Protein AF-A0A2L2YXJ9-F1 (afdb_monomer_lite)

pLDDT: mean 89.82, std 9.47, range [48.88, 97.81]

Radius of gyration: 16.14 Å; chains: 1; bounding box: 32×35×39 Å

InterPro domains:
  IPR055470 Domain of unknown function DUF7042 [PF23069] (14-81)

Organism: Parasteatoda tepidariorum (NCBI:txid114398)

Foldseek 3Di:
DDDDDDDDDDPPFDFDFDPDDDWDWDWDDPPQDIQVPPTWIWDADPPRQKIKTFFDARPPGPPGDTDIDIDGHRDDDDPDD

Secondary structure (DSSP, 8-state):
-PPPPP----TTPPP---S--S-EEEEEESSS-EEEEEEEEEEE-SSTTEEEEEE---TTSTT---EEEEEE---------

Structure (mmCIF, N/CA/C/O backbone):
data_AF-A0A2L2YXJ9-F1
#
_entry.id   AF-A0A2L2YXJ9-F1
#
loop_
_atom_site.group_PDB
_atom_site.id
_atom_site.type_symbol
_atom_site.label_atom_id
_atom_site.label_alt_id
_atom_site.label_comp_id
_atom_site.label_asym_id
_atom_site.label_entity_id
_atom_site.label_seq_id
_atom_site.pdbx_PDB_ins_code
_atom_site.Cartn_x
_atom_site.Cartn_y
_atom_site.Cartn_z
_atom_site.occupancy
_atom_site.B_iso_or_equiv
_atom_site.auth_seq_id
_atom_site.auth_comp_id
_atom_site.auth_asym_id
_atom_site.auth_atom_id
_atom_site.pdbx_PDB_model_num
ATOM 1 N N . ALA A 1 1 ? 7.966 26.216 20.867 1.00 57.44 1 ALA A N 1
ATOM 2 C CA . ALA A 1 1 ? 8.578 24.887 20.708 1.00 57.44 1 ALA A CA 1
ATOM 3 C C . ALA A 1 1 ? 7.433 23.903 20.608 1.00 57.44 1 ALA A C 1
ATOM 5 O O . ALA A 1 1 ? 6.558 23.966 21.467 1.00 57.44 1 ALA A O 1
ATOM 6 N N . ASP A 1 2 ? 7.406 23.091 19.557 1.00 74.19 2 ASP A N 1
ATOM 7 C CA . ASP A 1 2 ? 6.328 22.126 19.337 1.00 74.19 2 ASP A CA 1
ATOM 8 C C . ASP A 1 2 ? 6.464 20.955 20.314 1.00 74.19 2 ASP A C 1
ATOM 10 O O . ASP A 1 2 ? 7.573 20.573 20.700 1.00 74.19 2 ASP A O 1
ATOM 14 N N . ALA A 1 3 ? 5.330 20.424 20.767 1.00 77.75 3 ALA A N 1
ATOM 15 C CA . ALA A 1 3 ? 5.308 19.289 21.680 1.00 77.75 3 ALA A CA 1
ATOM 16 C C . ALA A 1 3 ? 5.680 17.991 20.935 1.00 77.75 3 ALA A C 1
ATOM 18 O O . ALA A 1 3 ? 5.301 17.827 19.773 1.00 77.75 3 ALA A O 1
ATOM 19 N N . PRO A 1 4 ? 6.392 17.045 21.577 1.00 79.00 4 PRO A N 1
ATOM 20 C CA . PRO A 1 4 ? 6.674 15.751 20.967 1.00 79.00 4 PRO A CA 1
ATOM 21 C C . PRO A 1 4 ? 5.370 14.977 20.721 1.00 79.00 4 PRO A C 1
ATOM 23 O O . PRO A 1 4 ? 4.581 14.766 21.644 1.00 79.00 4 PRO A O 1
ATOM 26 N N . LEU A 1 5 ? 5.160 14.530 19.479 1.00 76.75 5 LEU A N 1
ATOM 27 C CA . LEU A 1 5 ? 4.045 13.660 19.112 1.00 76.75 5 LEU A CA 1
ATOM 28 C C . LEU A 1 5 ? 4.437 12.199 19.348 1.00 76.75 5 LEU A C 1
ATOM 30 O O . LEU A 1 5 ? 5.401 11.699 18.766 1.00 76.75 5 LEU A O 1
ATOM 34 N N . TYR A 1 6 ? 3.665 11.498 20.173 1.00 76.19 6 TYR A N 1
ATOM 35 C CA . TYR A 1 6 ? 3.827 10.063 20.384 1.00 76.19 6 TYR A CA 1
ATOM 36 C C . TYR A 1 6 ? 2.786 9.301 19.565 1.00 76.19 6 TYR A C 1
ATOM 38 O O . TYR A 1 6 ? 1.585 9.472 19.764 1.00 76.19 6 TYR A O 1
ATOM 46 N N . SER A 1 7 ? 3.248 8.437 18.659 1.00 75.62 7 SER A N 1
ATOM 47 C CA . SER A 1 7 ? 2.384 7.504 17.929 1.00 75.62 7 SER A CA 1
ATOM 48 C C . SER A 1 7 ? 2.257 6.212 18.730 1.00 75.62 7 SER A C 1
ATOM 50 O O . SER A 1 7 ? 3.245 5.505 18.925 1.00 75.62 7 SER A O 1
ATOM 52 N N . LEU A 1 8 ? 1.056 5.915 19.226 1.00 79.25 8 LEU A N 1
ATOM 53 C CA . LEU A 1 8 ? 0.777 4.703 19.994 1.00 79.25 8 LEU A CA 1
ATOM 54 C C . LEU A 1 8 ? 0.008 3.704 19.132 1.00 79.25 8 LEU A C 1
ATOM 56 O O . LEU A 1 8 ? -1.043 4.026 18.582 1.00 79.25 8 LEU A O 1
ATOM 60 N N . PHE A 1 9 ? 0.509 2.473 19.068 1.00 80.00 9 PHE A N 1
ATOM 61 C CA . PHE A 1 9 ? -0.149 1.364 18.386 1.00 80.00 9 PHE A CA 1
ATOM 62 C C . PHE A 1 9 ? -0.665 0.373 19.422 1.00 80.00 9 PHE A C 1
ATOM 64 O O . PHE A 1 9 ? 0.046 -0.002 20.356 1.00 80.00 9 PHE A O 1
ATOM 71 N N . ARG A 1 10 ? -1.914 -0.063 19.267 1.00 84.19 10 ARG A N 1
ATOM 72 C CA . ARG A 1 10 ? -2.480 -1.099 20.126 1.00 84.19 10 ARG A CA 1
ATOM 73 C C . ARG A 1 10 ? -1.925 -2.454 19.693 1.00 84.19 10 ARG A C 1
ATOM 75 O O . ARG A 1 10 ? -2.174 -2.875 18.566 1.00 84.19 10 ARG A O 1
ATOM 82 N N . MET A 1 11 ? -1.209 -3.137 20.589 1.00 85.62 11 MET A N 1
ATOM 83 C CA . MET A 1 11 ? -0.865 -4.544 20.363 1.00 85.62 11 MET A CA 1
ATOM 84 C C . MET A 1 11 ? -2.145 -5.374 20.250 1.00 85.62 11 MET A C 1
ATOM 86 O O . MET A 1 11 ? -3.107 -5.133 20.986 1.00 85.62 11 MET A O 1
ATOM 90 N N . ASP A 1 12 ? -2.153 -6.301 19.293 1.00 87.31 12 ASP A N 1
ATOM 91 C CA . ASP A 1 12 ? -3.282 -7.189 18.997 1.00 87.31 12 ASP A CA 1
ATOM 92 C C . ASP A 1 12 ? -4.599 -6.438 18.736 1.00 87.31 12 ASP A C 1
ATOM 94 O O . ASP A 1 12 ? -5.685 -6.834 19.172 1.00 87.31 12 ASP A O 1
ATOM 98 N N . ALA A 1 13 ? -4.508 -5.299 18.041 1.00 90.06 13 ALA A N 1
ATOM 99 C CA . ALA A 1 13 ? -5.680 -4.569 17.585 1.00 90.06 13 ALA A CA 1
ATOM 100 C C . ALA A 1 13 ? -6.581 -5.476 16.733 1.00 90.06 13 ALA A C 1
ATOM 102 O O . ALA A 1 13 ? -6.116 -6.203 15.855 1.00 90.06 13 ALA A O 1
ATOM 103 N N . LYS A 1 14 ? -7.892 -5.417 16.984 1.00 93.75 14 LYS A N 1
ATOM 104 C CA . LYS A 1 14 ? -8.863 -6.090 16.119 1.00 93.75 14 LYS A CA 1
ATOM 105 C C . LYS A 1 14 ? -8.932 -5.353 14.776 1.00 93.75 14 LYS A C 1
ATOM 107 O O . LYS A 1 14 ? -8.912 -4.121 14.803 1.00 93.75 14 LYS A O 1
ATOM 112 N N . PRO A 1 15 ? -9.060 -6.069 13.645 1.00 94.75 15 PRO A N 1
ATOM 113 C CA . PRO A 1 15 ? -9.249 -5.436 12.347 1.00 94.75 15 PRO A CA 1
ATOM 114 C C . PRO A 1 15 ? -10.440 -4.473 12.344 1.00 94.75 15 PRO A C 1
ATOM 116 O O . PRO A 1 15 ? -11.461 -4.724 12.990 1.00 94.75 15 PRO A O 1
ATOM 119 N N . VAL A 1 16 ? -10.293 -3.369 11.618 1.00 94.69 16 VAL A N 1
ATOM 120 C CA . VAL A 1 16 ? -11.317 -2.341 11.409 1.00 94.69 16 VAL A CA 1
ATOM 121 C C . VAL A 1 16 ? -11.546 -2.145 9.917 1.00 94.69 16 VAL A C 1
ATOM 123 O O . VAL A 1 16 ? -10.660 -2.419 9.112 1.00 94.69 16 VAL A O 1
ATOM 126 N N . SER A 1 17 ? -12.719 -1.634 9.550 1.00 95.12 17 SER A N 1
ATOM 127 C CA . SER A 1 17 ? -13.035 -1.295 8.158 1.00 95.12 17 SER A CA 1
ATOM 128 C C . SER A 1 17 ? -11.990 -0.333 7.581 1.00 95.12 17 SER A C 1
ATOM 130 O O . SER A 1 17 ? -11.676 0.699 8.186 1.00 95.12 17 SER A O 1
ATOM 132 N N . CYS A 1 18 ? -11.446 -0.668 6.414 1.00 93.50 18 CYS A N 1
ATOM 133 C CA . CYS A 1 18 ? -10.468 0.155 5.726 1.00 93.50 18 CYS A CA 1
ATOM 134 C C . CYS A 1 18 ? -11.098 1.463 5.230 1.00 93.50 18 CYS A C 1
ATOM 136 O O . CYS A 1 18 ? -12.172 1.485 4.622 1.00 93.50 18 CYS A O 1
ATOM 138 N N . GLN A 1 19 ? -10.398 2.578 5.451 1.00 90.25 19 GLN A N 1
ATOM 139 C CA . GLN A 1 19 ? -10.814 3.883 4.923 1.00 90.25 19 GLN A CA 1
ATOM 140 C C . GLN A 1 19 ? -10.477 4.061 3.441 1.00 90.25 19 GLN A C 1
ATOM 142 O O . GLN A 1 19 ? -11.126 4.845 2.753 1.00 90.25 19 GLN A O 1
ATOM 147 N N . LEU A 1 20 ? -9.487 3.317 2.945 1.00 87.38 20 LEU A N 1
ATOM 148 C CA . LEU A 1 20 ? -9.150 3.274 1.531 1.00 87.38 20 LEU A CA 1
ATOM 149 C C . LEU A 1 20 ? -10.227 2.454 0.800 1.00 87.38 20 LEU A C 1
ATOM 151 O O . LEU A 1 20 ? -10.296 1.237 0.965 1.00 87.38 20 LEU A O 1
ATOM 155 N N . LYS A 1 21 ? -11.090 3.118 0.023 1.00 81.88 21 LYS A N 1
ATOM 156 C CA . LYS A 1 21 ? -12.210 2.484 -0.690 1.00 81.88 21 LYS A CA 1
ATOM 157 C C . LYS A 1 21 ? -12.167 2.823 -2.174 1.00 81.88 21 LYS A C 1
ATOM 159 O O . LYS A 1 21 ? -12.620 3.885 -2.590 1.00 81.88 21 LYS A O 1
ATOM 164 N N . GLY A 1 22 ? -11.654 1.899 -2.974 1.00 73.38 22 GLY A N 1
ATOM 165 C CA . GLY A 1 22 ? -11.632 2.020 -4.425 1.00 73.38 22 GLY A CA 1
ATOM 166 C C . GLY A 1 22 ? -10.879 0.865 -5.071 1.00 73.38 22 GLY A C 1
ATOM 167 O O . GLY A 1 22 ? -10.279 0.053 -4.366 1.00 73.38 22 GLY A O 1
ATOM 168 N N . PRO A 1 23 ? -10.850 0.817 -6.408 1.00 85.06 23 PRO A N 1
ATOM 169 C CA . PRO A 1 23 ? -9.617 0.506 -7.095 1.00 85.06 23 PRO A CA 1
ATOM 170 C C . PRO A 1 23 ? -8.722 1.756 -7.073 1.00 85.06 23 PRO A C 1
ATOM 172 O O . PRO A 1 23 ? -9.124 2.826 -7.536 1.00 85.06 23 PRO A O 1
ATOM 175 N N . TYR A 1 24 ? -7.510 1.634 -6.539 1.00 94.81 24 TYR A N 1
ATOM 176 C CA . TYR A 1 24 ? -6.478 2.670 -6.657 1.00 94.81 24 TYR A CA 1
ATOM 177 C C . TYR A 1 24 ? -5.317 2.156 -7.495 1.00 94.81 24 TYR A C 1
ATOM 179 O O . TYR A 1 24 ? -5.093 0.953 -7.591 1.00 94.81 24 TYR A O 1
ATOM 187 N N . THR A 1 25 ? -4.548 3.076 -8.064 1.00 96.94 25 THR A N 1
ATOM 188 C CA . THR A 1 25 ? -3.261 2.781 -8.697 1.00 96.94 25 THR A CA 1
ATOM 189 C C . THR A 1 25 ? -2.138 3.404 -7.887 1.00 96.94 25 THR A C 1
ATOM 191 O O . THR A 1 25 ? -2.308 4.494 -7.340 1.00 96.94 25 THR A O 1
ATOM 194 N N . PHE A 1 26 ? -0.985 2.745 -7.835 1.00 96.31 26 PHE A N 1
ATOM 195 C CA . PHE A 1 26 ? 0.190 3.261 -7.144 1.00 96.31 26 PHE A CA 1
ATOM 196 C C . PHE A 1 26 ? 1.488 2.905 -7.874 1.00 96.31 26 PHE A C 1
ATOM 198 O O . PHE A 1 26 ? 1.566 1.924 -8.617 1.00 96.31 26 PHE A O 1
ATOM 205 N N . THR A 1 27 ? 2.512 3.716 -7.629 1.00 97.06 27 THR A N 1
ATOM 206 C CA . THR A 1 27 ? 3.906 3.457 -8.000 1.00 97.06 27 THR A CA 1
ATOM 207 C C . THR A 1 27 ? 4.696 3.143 -6.736 1.00 97.06 27 THR A C 1
ATOM 209 O O . THR A 1 27 ? 4.272 3.484 -5.630 1.00 97.06 27 THR A O 1
ATOM 212 N N . TYR A 1 28 ? 5.823 2.455 -6.876 1.00 96.12 28 TYR A N 1
ATOM 213 C CA . TYR A 1 28 ? 6.645 2.079 -5.730 1.00 96.12 28 TYR A CA 1
ATOM 214 C C . TYR A 1 28 ? 8.120 1.986 -6.109 1.00 96.12 28 TYR A C 1
ATOM 216 O O . TYR A 1 28 ? 8.457 1.691 -7.254 1.00 96.12 28 TYR A O 1
ATOM 224 N N . SER A 1 29 ? 8.994 2.134 -5.118 1.00 95.19 29 SER A N 1
ATOM 225 C CA . SER A 1 29 ? 10.432 1.907 -5.250 1.00 95.19 29 SER A CA 1
ATOM 226 C C . SER A 1 29 ? 10.921 0.921 -4.202 1.00 95.19 29 SER A C 1
ATOM 228 O O . SER A 1 29 ? 10.493 0.935 -3.048 1.00 95.19 29 SER A O 1
ATOM 230 N N . ARG A 1 30 ? 11.856 0.063 -4.619 1.00 92.38 30 ARG A N 1
ATOM 231 C CA . ARG A 1 30 ? 12.612 -0.852 -3.748 1.00 92.38 30 ARG A CA 1
ATOM 232 C C . ARG A 1 30 ? 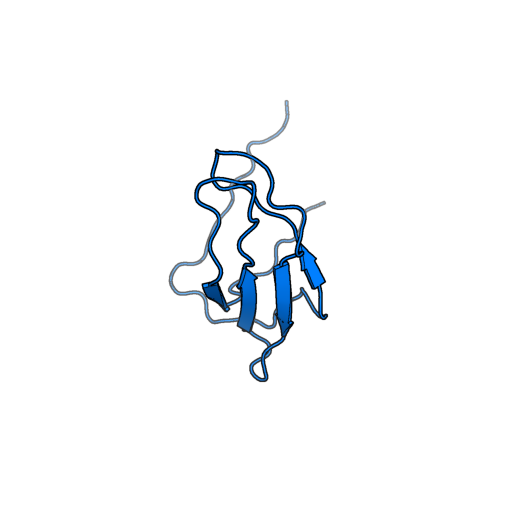14.089 -0.452 -3.639 1.00 92.38 30 ARG A C 1
ATOM 234 O O . ARG A 1 30 ? 14.946 -1.291 -3.398 1.00 92.38 30 ARG A O 1
ATOM 241 N N . GLY A 1 31 ? 14.394 0.832 -3.842 1.00 93.38 31 GLY A N 1
ATOM 242 C CA . GLY A 1 3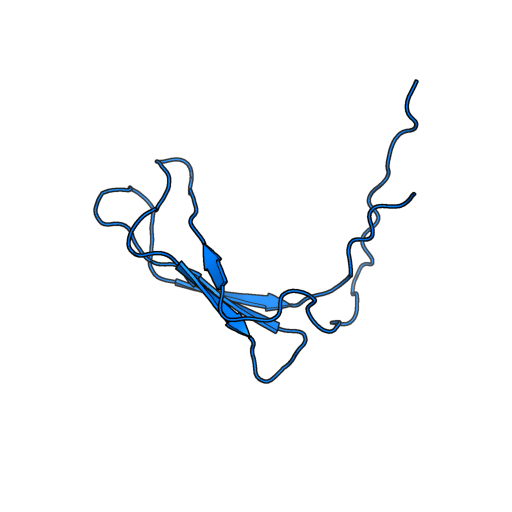1 ? 15.747 1.386 -3.705 1.00 93.38 31 GLY A CA 1
ATOM 243 C C . GLY A 1 31 ? 16.576 1.442 -4.995 1.00 93.38 31 GLY A C 1
ATOM 244 O O . GLY A 1 31 ? 17.694 1.946 -4.962 1.00 93.38 31 GLY A O 1
ATOM 245 N N . HIS A 1 32 ? 16.038 0.988 -6.131 1.00 92.50 32 HIS A N 1
ATOM 246 C CA . HIS A 1 32 ? 16.724 0.993 -7.437 1.00 92.50 32 HIS A CA 1
ATOM 247 C C . HIS A 1 32 ? 16.048 1.879 -8.498 1.00 92.50 32 HIS A C 1
ATOM 249 O O . HIS A 1 32 ? 16.444 1.857 -9.660 1.00 92.50 32 HIS A O 1
ATOM 255 N N . GLY A 1 33 ? 15.038 2.654 -8.104 1.00 94.38 33 GLY A N 1
ATOM 256 C CA . GLY A 1 33 ? 14.223 3.474 -8.997 1.00 94.38 33 GLY A CA 1
ATOM 257 C C . GLY A 1 33 ? 12.734 3.285 -8.725 1.00 94.38 33 GLY A C 1
ATOM 258 O O . GLY A 1 33 ? 12.332 2.345 -8.039 1.00 94.38 33 GLY A O 1
ATOM 259 N N . GLU A 1 34 ? 11.924 4.199 -9.250 1.00 96.38 34 GLU A N 1
ATOM 260 C CA . GLU A 1 34 ? 10.465 4.128 -9.163 1.00 96.38 34 GLU A CA 1
ATOM 261 C C . GLU A 1 34 ? 9.907 3.239 -10.276 1.00 96.38 34 GLU A C 1
ATOM 263 O O . GLU A 1 34 ? 10.176 3.460 -11.456 1.00 96.38 34 GLU A O 1
ATOM 268 N N . CYS A 1 35 ? 9.090 2.255 -9.907 1.00 96.81 35 CYS A N 1
ATOM 269 C CA . CYS A 1 35 ? 8.322 1.449 -10.842 1.00 96.81 35 CYS A CA 1
ATOM 270 C C . CYS A 1 35 ? 7.074 2.227 -11.274 1.00 96.81 35 CYS A C 1
ATOM 272 O O . CYS A 1 35 ? 6.087 2.307 -10.537 1.00 96.81 35 CYS A O 1
ATOM 274 N N . LEU A 1 36 ? 7.152 2.842 -12.457 1.00 96.81 36 LEU A N 1
ATOM 275 C CA . LEU A 1 36 ? 6.107 3.719 -12.992 1.00 96.81 36 LEU A CA 1
ATOM 276 C C . LEU A 1 36 ? 5.156 3.009 -13.962 1.00 96.81 36 LEU A C 1
ATOM 278 O O . LEU A 1 36 ? 3.992 3.401 -14.065 1.00 96.81 36 LEU A O 1
ATOM 282 N N . TYR A 1 37 ? 5.636 1.999 -14.697 1.00 95.50 37 TYR A N 1
ATOM 283 C CA . TYR A 1 37 ? 4.830 1.300 -15.693 1.00 95.50 37 TYR A CA 1
ATOM 284 C C . TYR A 1 37 ? 5.218 -0.186 -15.862 1.00 95.50 37 TYR A C 1
ATOM 286 O O . TYR A 1 37 ? 6.384 -0.475 -16.132 1.00 95.50 37 TYR A O 1
ATOM 294 N N . PRO A 1 38 ? 4.245 -1.119 -15.804 1.00 96.44 38 PRO A N 1
ATOM 295 C CA . PRO A 1 38 ? 2.822 -0.869 -15.564 1.00 96.44 38 PRO A CA 1
ATOM 296 C C . PRO A 1 38 ? 2.539 -0.458 -14.108 1.00 96.44 38 PRO A C 1
ATOM 298 O O . PRO A 1 38 ? 3.273 -0.827 -13.197 1.00 96.44 38 PRO A O 1
ATOM 301 N N . MET A 1 39 ? 1.484 0.338 -13.894 1.00 97.31 39 MET A N 1
ATOM 302 C CA . MET A 1 39 ? 1.098 0.774 -12.546 1.00 97.31 39 MET A CA 1
ATOM 303 C C . MET A 1 39 ? 0.553 -0.399 -11.725 1.00 97.31 39 MET A C 1
ATOM 305 O O . MET A 1 39 ? -0.235 -1.206 -12.224 1.00 97.31 39 MET A O 1
ATOM 309 N N . SER A 1 40 ? 0.935 -0.451 -10.452 1.00 97.62 40 SER A N 1
ATOM 310 C CA . SER A 1 40 ? 0.396 -1.395 -9.470 1.00 97.62 40 SER A CA 1
ATOM 311 C C . SER A 1 40 ? -1.009 -0.973 -9.026 1.00 97.62 40 SER A C 1
ATOM 313 O O . SER A 1 40 ? -1.356 0.207 -9.125 1.00 97.62 40 SER A O 1
ATOM 315 N N . THR A 1 41 ? -1.826 -1.906 -8.524 1.00 97.25 41 THR A N 1
ATOM 316 C CA . THR A 1 41 ? -3.212 -1.619 -8.096 1.00 97.25 41 THR A CA 1
ATOM 317 C C . THR A 1 41 ? -3.477 -1.990 -6.646 1.00 97.25 41 THR A C 1
ATOM 319 O O . THR A 1 41 ? -2.899 -2.937 -6.118 1.00 97.25 41 THR A O 1
ATOM 322 N N . ILE A 1 42 ? -4.37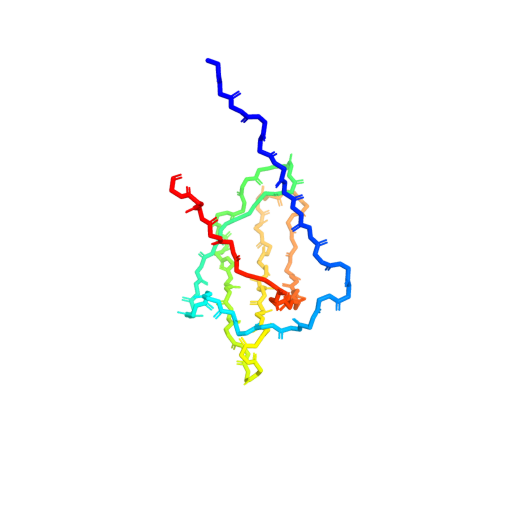3 -1.247 -6.002 1.00 96.38 42 ILE A N 1
ATOM 323 C CA . ILE A 1 42 ? -4.948 -1.595 -4.703 1.00 96.38 42 ILE A CA 1
ATOM 324 C C . ILE A 1 42 ? -6.412 -1.919 -4.929 1.00 96.38 42 ILE A C 1
ATOM 326 O O . ILE A 1 42 ? -7.142 -1.103 -5.492 1.00 96.38 42 ILE A O 1
ATOM 330 N N . ASP A 1 43 ? -6.831 -3.081 -4.455 1.00 93.56 43 ASP A N 1
ATOM 331 C CA . ASP A 1 43 ? -8.184 -3.585 -4.616 1.00 93.56 43 ASP A CA 1
ATOM 332 C C . ASP A 1 43 ? -8.819 -3.875 -3.255 1.00 93.56 43 ASP A C 1
ATOM 334 O O . ASP A 1 43 ? -8.176 -4.397 -2.340 1.00 93.56 43 ASP A O 1
ATOM 338 N N . SER A 1 44 ? -10.102 -3.539 -3.120 1.00 90.94 44 SER A N 1
ATOM 339 C CA . SER A 1 44 ? -10.898 -3.881 -1.939 1.00 90.94 44 SER A CA 1
ATOM 340 C C . SER A 1 44 ? -11.283 -5.364 -1.939 1.00 90.94 44 SER A C 1
ATOM 342 O O . SER A 1 44 ? -11.668 -5.916 -2.973 1.00 90.94 44 SER A O 1
ATOM 344 N N . CYS A 1 45 ? -11.209 -6.005 -0.773 1.00 86.44 45 CYS A N 1
ATOM 345 C CA . CYS A 1 45 ? -11.672 -7.377 -0.570 1.00 86.44 45 CYS A CA 1
ATOM 346 C C . CYS A 1 45 ? -13.176 -7.440 -0.260 1.00 86.44 45 CYS A C 1
ATOM 348 O O . CYS A 1 45 ? -13.808 -6.435 0.061 1.00 86.44 45 CYS A O 1
ATOM 350 N N . THR A 1 46 ? -13.748 -8.651 -0.291 1.00 88.81 46 THR A N 1
ATOM 351 C CA . THR A 1 46 ? -15.084 -8.914 0.279 1.00 88.81 46 THR A CA 1
ATOM 352 C C . THR A 1 46 ? -15.117 -8.645 1.789 1.00 88.81 46 THR A C 1
ATOM 354 O O . THR A 1 46 ? -16.137 -8.208 2.312 1.00 88.81 46 THR A O 1
ATOM 357 N N . ASP A 1 47 ? -14.003 -8.909 2.481 1.00 92.75 47 ASP A N 1
ATOM 358 C CA . ASP A 1 47 ? -13.754 -8.467 3.857 1.00 92.75 47 ASP A CA 1
ATOM 359 C C . ASP A 1 47 ? -13.314 -6.997 3.829 1.00 92.75 47 ASP A C 1
ATOM 361 O O . ASP A 1 47 ? -12.251 -6.674 3.298 1.00 92.75 47 ASP A O 1
ATOM 365 N N . ASP A 1 48 ? -14.133 -6.107 4.390 1.00 92.88 48 ASP A N 1
ATOM 366 C CA . ASP A 1 48 ? -13.919 -4.660 4.337 1.00 92.88 48 ASP A CA 1
ATOM 367 C C . ASP A 1 48 ? -12.769 -4.177 5.231 1.00 92.88 48 ASP A C 1
ATOM 369 O O . ASP A 1 48 ? -12.382 -3.010 5.156 1.00 92.88 48 ASP A O 1
ATOM 373 N N . SER A 1 49 ? -12.198 -5.065 6.047 1.00 94.75 49 SER A N 1
ATOM 374 C CA . SER A 1 49 ? -10.987 -4.813 6.827 1.00 94.75 49 SER A CA 1
ATOM 375 C C . SER A 1 49 ? -9.694 -5.159 6.084 1.00 94.75 49 SER A C 1
ATOM 377 O O . SER A 1 49 ? -8.605 -4.960 6.632 1.00 94.75 49 SER A O 1
ATOM 379 N N . ARG A 1 50 ? -9.788 -5.661 4.842 1.00 94.38 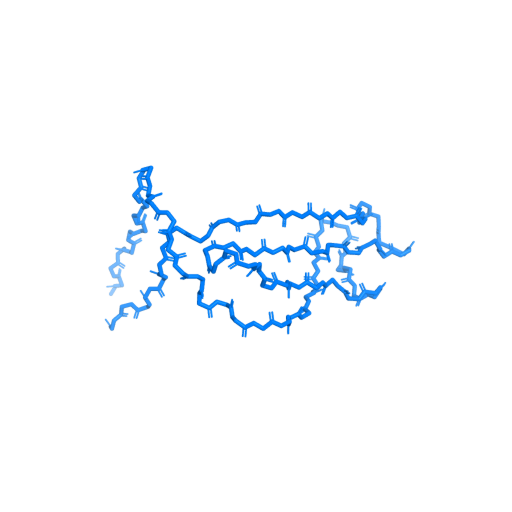50 ARG A N 1
ATOM 380 C CA . ARG A 1 50 ? -8.644 -6.123 4.048 1.00 94.38 50 ARG A CA 1
ATOM 381 C C . ARG A 1 50 ? -8.506 -5.399 2.715 1.00 94.38 50 ARG A C 1
ATOM 383 O O . ARG A 1 50 ? -9.489 -5.057 2.057 1.00 94.38 50 ARG A O 1
ATOM 390 N N . LEU A 1 51 ? -7.258 -5.239 2.288 1.00 95.00 51 LEU A N 1
ATOM 391 C CA . LEU A 1 51 ? -6.882 -4.705 0.980 1.00 95.00 51 LEU A CA 1
ATOM 392 C C . LEU A 1 51 ? -5.880 -5.637 0.302 1.00 95.00 51 LEU A C 1
ATOM 394 O O . LEU A 1 51 ? -5.024 -6.219 0.968 1.00 95.00 51 LEU A O 1
ATOM 398 N N . LEU A 1 52 ? -5.955 -5.727 -1.024 1.00 95.31 52 LEU A N 1
ATOM 399 C CA . LEU A 1 52 ? -4.961 -6.416 -1.845 1.00 95.31 52 LEU A CA 1
ATOM 400 C C . LEU A 1 52 ? -4.119 -5.399 -2.594 1.00 95.31 52 LEU A C 1
ATOM 402 O O . LEU A 1 52 ? -4.641 -4.635 -3.401 1.00 95.31 52 LEU A O 1
ATOM 406 N N . PHE A 1 53 ? -2.813 -5.430 -2.364 1.00 96.12 53 PHE A N 1
ATOM 407 C CA . PHE A 1 53 ? -1.838 -4.669 -3.130 1.00 96.12 53 PHE A CA 1
ATOM 408 C C . PHE A 1 53 ? -1.250 -5.584 -4.194 1.00 96.12 53 PHE A C 1
ATOM 410 O O . PHE A 1 53 ? -0.582 -6.567 -3.884 1.00 96.12 53 PHE A O 1
ATOM 417 N N . ARG A 1 54 ? -1.514 -5.268 -5.458 1.00 97.00 54 ARG A N 1
ATOM 418 C CA . ARG A 1 54 ? -1.029 -6.008 -6.622 1.00 97.00 54 ARG A CA 1
ATOM 419 C C . ARG A 1 54 ? 0.138 -5.256 -7.234 1.00 97.00 54 ARG A C 1
ATOM 421 O O . ARG A 1 54 ? -0.056 -4.333 -8.026 1.00 97.00 54 ARG A O 1
ATOM 428 N N . PHE A 1 55 ? 1.341 -5.652 -6.846 1.00 97.50 55 PHE A N 1
ATOM 429 C CA . PHE A 1 55 ? 2.578 -5.113 -7.385 1.00 97.50 55 PHE A CA 1
ATOM 430 C C . PHE A 1 55 ? 2.789 -5.607 -8.814 1.00 97.50 55 PHE A C 1
ATOM 432 O O . PHE A 1 55 ? 2.548 -6.774 -9.124 1.00 97.50 55 PHE A O 1
ATOM 439 N N . GLN A 1 56 ? 3.252 -4.713 -9.680 1.00 97.81 56 GLN A N 1
ATOM 440 C CA . GLN A 1 56 ? 3.753 -5.052 -11.006 1.00 97.81 56 GLN A CA 1
ATOM 441 C C . GLN A 1 56 ? 5.281 -4.985 -11.038 1.00 97.81 56 GLN A C 1
ATOM 443 O O . GLN A 1 56 ? 5.885 -4.148 -10.366 1.00 97.81 56 GLN A O 1
ATOM 448 N N . ALA A 1 57 ? 5.909 -5.834 -11.850 1.00 96.88 57 ALA A N 1
ATOM 449 C CA . ALA A 1 57 ? 7.312 -5.685 -12.221 1.00 96.88 57 ALA A CA 1
ATOM 450 C C . ALA A 1 57 ? 7.468 -4.659 -13.356 1.00 96.88 57 ALA A C 1
ATOM 452 O O . ALA A 1 57 ? 6.764 -4.732 -14.365 1.00 96.88 57 ALA A O 1
ATOM 453 N N . CYS A 1 58 ? 8.431 -3.750 -13.217 1.00 96.38 58 CYS A N 1
ATOM 454 C CA . CYS A 1 58 ? 8.839 -2.826 -14.268 1.00 96.38 58 CYS A CA 1
ATOM 455 C C . CYS A 1 58 ? 10.080 -3.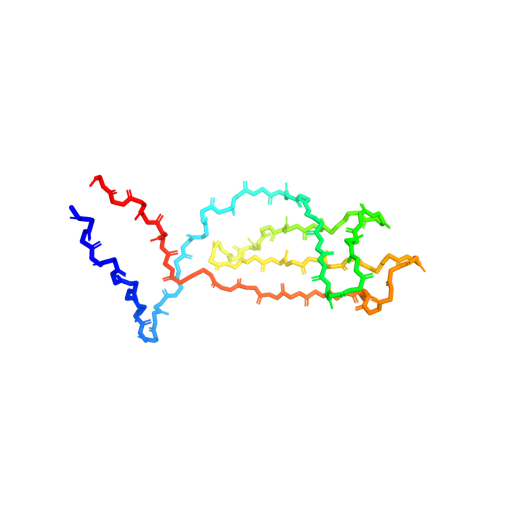381 -14.970 1.00 96.38 58 CYS A C 1
ATOM 457 O O . CYS A 1 58 ? 11.073 -3.717 -14.326 1.00 96.38 58 CYS A O 1
ATOM 459 N N . ALA A 1 59 ? 10.034 -3.484 -16.298 1.00 93.62 59 ALA A N 1
ATOM 460 C CA . ALA A 1 59 ? 11.082 -4.151 -17.074 1.00 93.62 59 ALA A CA 1
ATOM 461 C C . ALA A 1 59 ? 12.469 -3.489 -16.942 1.00 93.62 59 ALA A C 1
ATOM 463 O O . ALA A 1 59 ? 13.491 -4.152 -17.098 1.00 93.62 59 ALA A O 1
ATOM 464 N N . ASP A 1 60 ? 12.501 -2.189 -16.664 1.00 92.25 60 ASP A N 1
ATOM 465 C CA . ASP A 1 60 ? 13.687 -1.338 -16.596 1.00 92.25 60 ASP A CA 1
ATOM 466 C C . ASP A 1 60 ? 14.157 -1.033 -15.164 1.00 92.25 60 ASP A C 1
ATOM 468 O O . ASP A 1 60 ? 15.202 -0.407 -14.985 1.00 92.25 60 ASP A O 1
ATOM 472 N N . VAL A 1 61 ? 13.436 -1.499 -14.137 1.00 95.38 61 VAL A N 1
ATOM 473 C CA . VAL A 1 61 ? 13.748 -1.193 -12.734 1.00 95.38 61 VAL A CA 1
ATOM 474 C C . VAL A 1 61 ? 14.119 -2.464 -11.980 1.00 95.38 61 VAL A C 1
ATOM 476 O O . VAL A 1 61 ? 13.283 -3.324 -11.688 1.00 95.38 61 VAL A O 1
ATOM 479 N N . LEU A 1 62 ? 15.401 -2.567 -11.626 1.00 94.50 62 LEU A N 1
ATOM 480 C CA . LEU A 1 62 ? 15.957 -3.712 -10.910 1.00 94.50 62 LEU A CA 1
ATOM 481 C C . LEU A 1 62 ? 15.247 -3.940 -9.565 1.00 94.50 62 LEU A C 1
ATOM 483 O O . LEU A 1 62 ? 14.991 -3.005 -8.811 1.00 94.50 62 LEU A O 1
ATOM 487 N N . GLY A 1 63 ? 14.965 -5.201 -9.239 1.00 91.44 63 GLY A N 1
ATOM 488 C CA . GLY A 1 63 ? 14.372 -5.583 -7.953 1.00 91.44 63 GLY A CA 1
ATOM 489 C C . GLY A 1 63 ? 12.864 -5.337 -7.840 1.00 91.44 63 GLY A C 1
ATOM 490 O O . GLY A 1 63 ? 12.281 -5.648 -6.798 1.00 91.44 63 GLY A O 1
ATOM 491 N N . THR A 1 64 ? 12.225 -4.814 -8.891 1.00 95.88 64 THR A N 1
ATOM 492 C CA . THR A 1 64 ? 10.762 -4.827 -9.011 1.00 95.88 64 THR A CA 1
ATOM 493 C C . THR A 1 64 ? 10.279 -6.229 -9.371 1.00 95.88 64 THR A C 1
ATOM 495 O O . THR A 1 64 ? 10.943 -6.965 -10.101 1.00 95.88 64 THR A O 1
ATOM 498 N N . GLU A 1 65 ? 9.136 -6.621 -8.821 1.00 95.12 65 GLU A N 1
ATOM 499 C CA . GLU A 1 65 ? 8.586 -7.967 -8.971 1.00 95.12 65 GLU A CA 1
ATOM 500 C C . GLU A 1 65 ? 7.059 -7.901 -8.947 1.00 95.12 65 GLU A C 1
ATOM 502 O O . GLU A 1 65 ? 6.477 -7.077 -8.239 1.00 95.12 65 GLU A O 1
ATOM 507 N N . SER A 1 66 ? 6.412 -8.782 -9.711 1.00 96.81 66 SER A N 1
ATOM 508 C CA . SER A 1 66 ? 4.965 -8.943 -9.648 1.00 96.81 66 SER A CA 1
ATOM 509 C C . SER A 1 66 ? 4.594 -9.833 -8.467 1.00 96.81 66 SER A C 1
ATOM 511 O O . SER A 1 66 ? 4.869 -11.032 -8.478 1.00 96.81 66 SER A O 1
ATOM 513 N N . SER A 1 67 ? 3.939 -9.259 -7.463 1.00 97.12 67 SER A N 1
ATOM 514 C CA . SER A 1 67 ? 3.467 -9.978 -6.277 1.00 97.12 67 SER A CA 1
ATOM 515 C C . SER A 1 67 ? 2.114 -9.445 -5.805 1.00 97.12 67 SER A C 1
ATOM 517 O O . SER A 1 67 ? 1.657 -8.382 -6.231 1.00 97.12 67 SER A O 1
ATOM 519 N N . VAL A 1 68 ? 1.445 -10.202 -4.935 1.00 97.31 68 VAL A N 1
ATOM 520 C CA . VAL A 1 68 ? 0.203 -9.774 -4.286 1.00 97.31 68 VAL A CA 1
ATOM 521 C C . VAL A 1 68 ? 0.395 -9.844 -2.781 1.00 97.31 68 VAL A C 1
ATOM 523 O O . VAL A 1 68 ? 0.707 -10.906 -2.253 1.00 97.31 68 VAL A O 1
ATOM 526 N N . GLU A 1 69 ? 0.176 -8.722 -2.110 1.00 95.94 69 GLU A N 1
ATOM 527 C CA . GLU A 1 69 ? 0.268 -8.593 -0.657 1.00 95.94 69 GLU A CA 1
ATOM 528 C C . GLU A 1 69 ? -1.128 -8.307 -0.092 1.00 95.94 69 GLU A C 1
ATOM 530 O O . GLU A 1 69 ? -1.828 -7.408 -0.567 1.00 95.94 69 GLU A O 1
ATOM 535 N N . GLU A 1 70 ? -1.541 -9.064 0.923 1.00 95.31 70 GLU A N 1
ATOM 536 C CA . GLU A 1 70 ? -2.778 -8.803 1.660 1.00 95.31 70 GLU A CA 1
ATOM 537 C C . GLU A 1 70 ? -2.467 -7.989 2.917 1.00 95.31 70 GLU A C 1
ATOM 539 O O . GLU A 1 70 ? -1.643 -8.383 3.742 1.00 95.31 70 GLU A O 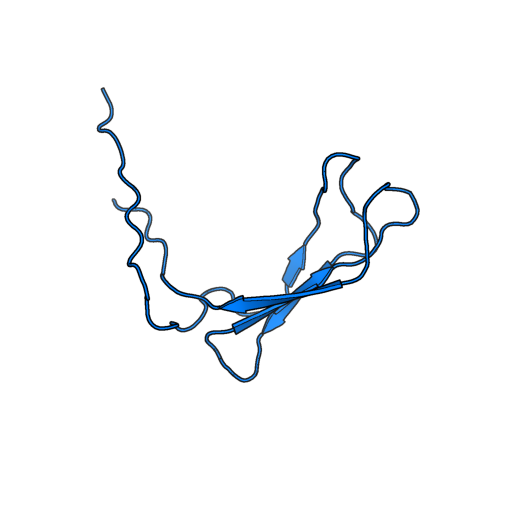1
ATOM 544 N N . LEU A 1 71 ? -3.156 -6.862 3.086 1.00 94.00 71 LEU A N 1
ATOM 545 C CA . LEU A 1 71 ? -3.026 -6.002 4.258 1.00 94.00 71 LEU A CA 1
ATOM 546 C C . LEU A 1 71 ? -4.328 -5.971 5.050 1.00 94.00 71 LEU A C 1
ATOM 548 O O . LEU A 1 71 ? -5.413 -5.922 4.476 1.00 94.00 71 LEU A O 1
ATOM 552 N N . SER A 1 72 ? -4.204 -5.960 6.379 1.00 93.88 72 SER A N 1
ATOM 553 C CA . SER A 1 72 ? -5.321 -5.777 7.312 1.00 93.88 72 SER A CA 1
ATOM 554 C C . SER A 1 72 ? -5.280 -4.379 7.924 1.00 93.88 72 SER A C 1
ATOM 556 O O . SER A 1 72 ? -4.258 -3.957 8.467 1.00 93.88 72 SER A O 1
ATOM 558 N N . CYS A 1 73 ? -6.399 -3.665 7.876 1.00 93.00 73 CYS A N 1
ATOM 559 C CA . CYS A 1 73 ? -6.549 -2.368 8.521 1.00 93.00 73 CYS A CA 1
ATOM 560 C C . CYS A 1 73 ? -6.794 -2.556 10.022 1.00 93.00 73 CYS A C 1
ATOM 562 O O . CYS A 1 73 ? -7.728 -3.242 10.425 1.00 93.00 73 CYS A O 1
ATOM 564 N N . LEU A 1 74 ? -5.953 -1.947 10.864 1.00 93.06 74 LEU A N 1
ATOM 565 C CA . LEU A 1 74 ? -5.998 -2.125 12.326 1.00 93.06 74 LEU A CA 1
ATOM 566 C C . LEU A 1 74 ? -6.445 -0.875 13.092 1.00 93.06 74 LEU A C 1
ATOM 568 O O . LEU A 1 74 ? -6.884 -0.970 14.237 1.00 93.06 74 LEU A O 1
ATOM 572 N N . ALA A 1 75 ? -6.314 0.304 12.486 1.00 89.75 75 ALA A N 1
ATOM 573 C CA . ALA A 1 75 ? -6.665 1.573 13.104 1.00 89.75 75 ALA A CA 1
ATOM 574 C C . ALA A 1 75 ? -6.918 2.650 12.045 1.00 89.75 75 ALA A C 1
ATOM 576 O O . ALA A 1 75 ? -6.569 2.493 10.875 1.00 89.75 75 ALA A O 1
ATOM 577 N N . VAL A 1 76 ? -7.498 3.761 12.493 1.00 86.38 76 VAL A N 1
ATOM 578 C CA . VAL A 1 76 ? -7.648 4.992 11.719 1.00 86.38 76 VAL A CA 1
ATOM 579 C C . VAL A 1 76 ? -6.641 6.005 12.234 1.00 86.38 76 VAL A C 1
ATOM 581 O O . VAL A 1 76 ? -6.591 6.267 13.438 1.00 86.38 76 VAL A O 1
ATOM 584 N N . TRP A 1 77 ? -5.866 6.585 11.322 1.00 79.62 77 TRP A N 1
ATOM 585 C CA . TRP A 1 77 ? -5.048 7.742 11.645 1.00 79.62 77 TRP A CA 1
ATOM 586 C C . TRP A 1 77 ? -5.927 8.991 11.651 1.00 79.62 77 TRP A C 1
ATOM 588 O O . TRP A 1 77 ? -6.512 9.342 10.631 1.00 79.62 77 TRP A O 1
ATOM 598 N N . ASN A 1 78 ? -6.024 9.649 12.804 1.00 78.12 78 ASN A N 1
ATOM 599 C CA . ASN A 1 78 ? -6.634 10.966 12.909 1.00 78.12 78 ASN A CA 1
ATOM 600 C C . ASN A 1 78 ? -5.502 11.966 13.114 1.00 78.12 78 ASN A C 1
ATOM 602 O O . ASN A 1 78 ? -4.788 11.887 14.115 1.00 78.12 78 ASN A O 1
ATOM 606 N N . GLU A 1 79 ? -5.340 12.901 12.186 1.00 74.94 79 GLU A N 1
ATOM 607 C CA . GLU A 1 79 ? -4.532 14.088 12.442 1.00 74.94 79 GLU A CA 1
ATOM 608 C C . GLU A 1 79 ? -5.283 14.907 13.502 1.00 74.94 79 GLU A C 1
ATOM 610 O O . GLU A 1 79 ? -6.346 15.468 13.240 1.00 74.94 79 GLU A O 1
ATOM 615 N N . GLY A 1 80 ? -4.813 14.844 14.751 1.00 63.78 80 GLY A N 1
ATOM 616 C CA . GLY A 1 80 ? -5.370 15.631 15.851 1.00 63.78 80 GLY A CA 1
ATOM 617 C C . GLY A 1 80 ? -5.245 17.134 15.575 1.00 63.78 80 GLY A C 1
ATOM 618 O O . GLY A 1 80 ? -4.290 17.555 14.926 1.00 63.78 80 GLY A O 1
ATOM 619 N N . SER A 1 81 ? -6.229 17.902 16.058 1.00 48.88 81 SER A N 1
ATOM 620 C CA . SER A 1 81 ? -6.377 19.362 15.904 1.00 48.88 81 SER A CA 1
ATOM 621 C C . SER A 1 81 ? -5.204 20.186 16.419 1.00 48.88 81 SER A C 1
ATOM 623 O O . SER A 1 81 ? -4.748 19.850 17.539 1.00 48.88 81 SER A O 1
#

Sequence (81 aa):
ADAPLYSLFRMDAKPVSCQLKGPYTFTYSRGHGECLYPMSTIDSCTDDSRLLFRFQACADVLGTESSVEELSCLAVWNEGS